Protein AF-A0A6J4H743-F1 (afdb_monomer_lite)

Sequence (99 aa):
AWFPAPDPSARAGFESRYMTVFGERPPRVAAVAYDATALAGRAARIGSPPVGEAMMGADGPIRLLPGGLAQRGLAIFALDASGQPRLVQPAPVPGAAGS

InterPro domains:
  IPR028082 Periplasmic binding protein-like I [SSF53822] (2-82)

Foldseek 3Di:
DKDWFFFPVLQVVLQVVCCVVPVDGDDPVVQVVQVVVVQVVVCVVVVHRQAPDWDRTNRGIWHQAVVGDIDGFTFMWDQDPVRDTDTPGGGDHDDYPPD

Secondary structure (DSSP, 8-state):
-EEEE--HHHHHHHHHHHHHHHSSPPPHHHHHHHHHHHHHHHHHHHTS--BT-EEE-SSSEEEEPTTSPEEE--EEEEE-TTS-EEEEEPPPPP--TT-

Structure (mmCIF, N/CA/C/O backbone):
data_AF-A0A6J4H743-F1
#
_entry.id   AF-A0A6J4H743-F1
#
loop_
_atom_site.group_PDB
_atom_site.id
_atom_site.type_symbol
_atom_site.label_atom_id
_atom_site.label_alt_id
_atom_site.label_comp_id
_atom_site.label_asym_id
_atom_site.label_entity_id
_atom_site.label_seq_id
_atom_site.pdbx_PDB_ins_code
_atom_site.Cartn_x
_atom_site.Cartn_y
_atom_site.Cartn_z
_atom_site.occupancy
_atom_site.B_iso_or_equiv
_atom_site.auth_seq_id
_atom_site.auth_comp_id
_atom_site.auth_asym_id
_atom_site.auth_atom_id
_atom_site.pdbx_PDB_model_num
ATOM 1 N N . ALA A 1 1 ? -21.162 -1.464 14.070 1.00 91.38 1 ALA A N 1
ATOM 2 C CA . ALA A 1 1 ? -20.912 -0.722 12.810 1.00 91.38 1 ALA A CA 1
ATOM 3 C C . ALA A 1 1 ? -19.860 -1.453 11.983 1.00 91.38 1 ALA A C 1
ATOM 5 O O . ALA A 1 1 ? -19.090 -2.211 12.570 1.00 91.38 1 ALA A O 1
ATOM 6 N N . TRP A 1 2 ? -19.854 -1.271 10.659 1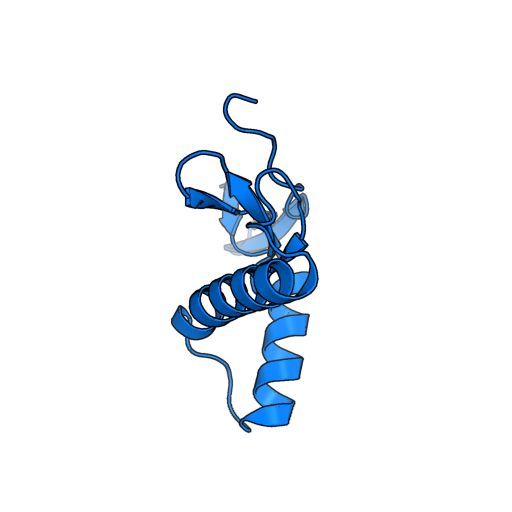.00 96.81 2 TRP A N 1
ATOM 7 C CA . TRP A 1 2 ? -18.846 -1.838 9.754 1.00 96.81 2 TRP A CA 1
ATOM 8 C C . TRP A 1 2 ? -18.015 -0.713 9.142 1.00 96.81 2 TRP A C 1
ATOM 10 O O . TRP A 1 2 ? -18.550 0.371 8.908 1.00 96.81 2 TRP A O 1
ATOM 20 N N . PHE A 1 3 ? -16.730 -0.955 8.897 1.00 97.88 3 PHE A N 1
ATOM 21 C CA . PHE A 1 3 ? -15.844 0.045 8.308 1.00 97.88 3 PHE A CA 1
ATOM 22 C C . PHE A 1 3 ? -14.712 -0.591 7.489 1.00 97.88 3 PHE A C 1
ATOM 24 O O . PHE A 1 3 ? -14.274 -1.703 7.803 1.00 97.88 3 PHE A O 1
ATOM 31 N N . PRO A 1 4 ? -14.231 0.103 6.443 1.00 97.75 4 PRO A N 1
ATOM 32 C CA . PRO A 1 4 ? -13.082 -0.337 5.673 1.00 97.75 4 PRO A CA 1
ATOM 33 C C . PRO A 1 4 ? -11.768 0.102 6.334 1.00 97.75 4 PRO A C 1
ATOM 35 O O . PRO A 1 4 ? -11.667 1.205 6.874 1.00 97.75 4 PRO A O 1
ATOM 38 N N . ALA A 1 5 ? -10.738 -0.737 6.256 1.00 97.38 5 ALA A N 1
ATOM 39 C CA . ALA A 1 5 ? -9.385 -0.407 6.707 1.00 97.38 5 ALA A CA 1
ATOM 40 C C . ALA A 1 5 ? -8.331 -1.199 5.901 1.00 97.38 5 ALA A C 1
ATOM 42 O O . ALA A 1 5 ? -8.703 -2.067 5.105 1.00 97.38 5 ALA A O 1
ATOM 43 N N . PRO A 1 6 ? -7.021 -0.911 6.054 1.00 97.75 6 PRO A N 1
ATOM 44 C CA . PRO A 1 6 ? -5.966 -1.725 5.452 1.00 97.75 6 PRO A CA 1
ATOM 45 C C . PRO A 1 6 ? -6.116 -3.213 5.762 1.00 97.75 6 PRO A C 1
ATOM 47 O O . PRO A 1 6 ? -6.592 -3.583 6.838 1.00 97.75 6 PRO A O 1
ATOM 50 N N . ASP A 1 7 ? -5.648 -4.059 4.849 1.00 98.19 7 ASP A N 1
ATOM 51 C CA . ASP A 1 7 ? -5.535 -5.487 5.113 1.00 98.19 7 ASP A CA 1
ATOM 52 C C . ASP A 1 7 ? -4.502 -5.732 6.230 1.00 98.19 7 ASP A C 1
ATOM 54 O O . ASP A 1 7 ? -3.335 -5.352 6.075 1.00 98.19 7 ASP A O 1
ATOM 58 N N . PRO A 1 8 ? -4.890 -6.347 7.362 1.00 97.56 8 PRO A N 1
ATOM 59 C CA . PRO A 1 8 ? -3.999 -6.471 8.510 1.00 97.56 8 PRO A CA 1
ATOM 60 C C . PRO A 1 8 ? -2.788 -7.373 8.235 1.00 97.56 8 PRO A C 1
ATOM 62 O O . PRO A 1 8 ? -1.720 -7.124 8.793 1.00 97.56 8 PRO A O 1
ATOM 65 N N . SER A 1 9 ? -2.908 -8.373 7.351 1.00 97.19 9 SER A N 1
ATOM 66 C CA . SER A 1 9 ? -1.778 -9.237 6.987 1.00 97.19 9 SER A CA 1
ATOM 67 C C . SER A 1 9 ? -0.775 -8.492 6.110 1.00 97.19 9 SER A C 1
ATOM 69 O O . SER A 1 9 ? 0.423 -8.477 6.415 1.00 97.19 9 SER A O 1
ATOM 71 N N . ALA A 1 10 ? -1.256 -7.806 5.067 1.00 97.81 10 ALA A N 1
ATOM 72 C CA . ALA A 1 10 ? -0.396 -6.994 4.207 1.00 97.81 10 ALA A CA 1
ATOM 73 C C . ALA A 1 10 ? 0.324 -5.904 5.015 1.00 97.81 10 ALA A C 1
ATOM 75 O O . ALA A 1 10 ? 1.548 -5.752 4.897 1.00 97.81 10 ALA A O 1
ATOM 76 N N . ARG A 1 11 ? -0.418 -5.224 5.902 1.00 97.81 11 ARG A N 1
ATOM 77 C CA . ARG A 1 11 ? 0.116 -4.161 6.753 1.00 97.81 11 ARG A CA 1
ATOM 78 C C . ARG A 1 11 ? 1.183 -4.663 7.714 1.00 97.81 11 ARG A C 1
ATOM 80 O O . ARG A 1 11 ? 2.260 -4.073 7.760 1.00 97.81 11 ARG A O 1
ATOM 87 N N . ALA A 1 12 ? 0.933 -5.766 8.415 1.00 97.94 12 ALA A N 1
ATOM 88 C CA . ALA A 1 12 ? 1.919 -6.366 9.312 1.00 97.94 12 ALA A CA 1
ATOM 89 C C . ALA A 1 12 ? 3.192 -6.793 8.560 1.00 97.94 12 ALA A C 1
ATOM 91 O O . ALA A 1 12 ? 4.307 -6.552 9.026 1.00 97.94 12 ALA A O 1
ATOM 92 N N . GLY A 1 13 ? 3.045 -7.366 7.360 1.00 98.12 13 GLY A N 1
ATOM 93 C CA . GLY A 1 13 ? 4.183 -7.729 6.518 1.00 98.12 13 GLY A CA 1
ATOM 94 C C . GLY A 1 13 ? 5.019 -6.516 6.095 1.00 98.12 13 GLY A C 1
ATOM 95 O O . GLY A 1 13 ? 6.249 -6.574 6.120 1.00 98.12 13 GLY A O 1
ATOM 96 N N . PHE A 1 14 ? 4.373 -5.412 5.715 1.00 98.38 14 PHE A N 1
ATOM 97 C CA . PHE A 1 14 ? 5.065 -4.163 5.392 1.00 98.38 14 PHE A CA 1
ATOM 98 C C . PHE A 1 14 ? 5.770 -3.559 6.609 1.00 98.38 14 PHE A C 1
ATOM 100 O O . PHE A 1 14 ? 6.942 -3.201 6.505 1.00 98.38 14 PHE A O 1
ATOM 107 N N . GLU A 1 15 ? 5.099 -3.497 7.760 1.00 98.50 15 GLU A N 1
ATOM 108 C CA . GLU A 1 15 ? 5.680 -2.991 9.008 1.00 98.50 15 GLU A CA 1
ATOM 109 C C . GLU A 1 15 ? 6.909 -3.786 9.431 1.00 98.50 15 GLU A C 1
ATOM 111 O O . GLU A 1 15 ? 7.920 -3.187 9.786 1.00 98.50 15 GLU A O 1
ATOM 116 N N . SER A 1 16 ? 6.857 -5.116 9.323 1.00 98.50 16 SER A N 1
ATOM 117 C CA . SER A 1 16 ? 8.003 -5.979 9.607 1.00 98.50 16 SER A CA 1
ATOM 118 C C . SER A 1 16 ? 9.192 -5.650 8.701 1.00 98.50 16 SER A C 1
ATOM 120 O O . SER A 1 16 ? 10.280 -5.389 9.210 1.00 98.50 16 SER A O 1
ATOM 122 N N . ARG A 1 17 ? 8.988 -5.570 7.377 1.00 98.00 17 ARG A N 1
ATOM 123 C CA . ARG A 1 17 ? 10.063 -5.218 6.429 1.00 98.00 17 ARG A CA 1
ATOM 124 C C . ARG A 1 17 ? 10.630 -3.823 6.688 1.00 98.00 17 ARG A C 1
ATOM 126 O O . ARG A 1 17 ? 11.842 -3.644 6.630 1.00 98.00 17 ARG A O 1
ATOM 133 N N . TYR A 1 18 ? 9.769 -2.847 6.968 1.00 98.50 18 TYR A N 1
ATOM 134 C CA . TYR A 1 18 ? 10.194 -1.477 7.241 1.00 98.50 18 TYR A CA 1
ATOM 135 C C . TYR A 1 18 ? 11.008 -1.403 8.539 1.00 98.50 18 TYR A C 1
ATOM 137 O O . TYR A 1 18 ? 12.096 -0.836 8.537 1.00 98.50 18 TYR A O 1
ATOM 145 N N . MET A 1 19 ? 10.544 -2.048 9.613 1.00 98.31 19 MET A N 1
ATOM 146 C CA . MET A 1 19 ? 11.261 -2.115 10.890 1.00 98.31 19 MET A CA 1
ATOM 147 C C . MET A 1 19 ? 12.631 -2.788 10.738 1.00 98.31 19 MET A C 1
ATOM 149 O O . MET A 1 19 ? 13.606 -2.313 11.309 1.00 98.31 19 MET A O 1
ATOM 153 N N . THR A 1 20 ? 12.736 -3.859 9.944 1.00 98.56 20 THR A N 1
ATOM 154 C CA . THR A 1 20 ? 14.022 -4.525 9.674 1.00 98.56 20 THR A CA 1
ATOM 155 C C . THR A 1 20 ? 15.034 -3.599 8.996 1.00 98.56 20 THR A C 1
ATOM 157 O O . THR A 1 20 ? 16.221 -3.696 9.288 1.00 98.56 20 THR A O 1
ATOM 160 N N . VAL A 1 21 ? 14.587 -2.717 8.097 1.00 98.25 21 VAL A N 1
ATOM 161 C CA . VAL A 1 21 ? 15.478 -1.833 7.327 1.00 98.25 21 VAL A CA 1
ATOM 162 C C . VAL A 1 21 ? 15.774 -0.523 8.062 1.00 98.25 21 VAL A C 1
ATOM 164 O O . VAL A 1 21 ? 16.902 -0.042 8.012 1.00 98.25 21 VAL A O 1
ATOM 167 N N . PHE A 1 22 ? 14.779 0.055 8.737 1.00 98.06 22 PHE A N 1
ATOM 168 C CA . PHE A 1 22 ? 14.849 1.416 9.282 1.00 98.06 22 PHE A CA 1
ATOM 169 C C . PHE A 1 22 ? 14.828 1.482 10.814 1.00 98.06 22 PHE A C 1
ATOM 171 O O . PHE A 1 22 ? 15.069 2.545 11.374 1.00 98.06 22 PHE A O 1
ATOM 178 N N . GLY A 1 23 ? 14.553 0.375 11.512 1.00 98.44 23 GLY A N 1
ATOM 179 C CA . GLY A 1 23 ? 14.557 0.323 12.979 1.00 98.44 23 GLY A CA 1
ATOM 180 C C . GLY A 1 23 ? 13.381 1.033 13.660 1.00 98.44 23 GLY A C 1
ATOM 181 O O . GLY A 1 23 ? 13.374 1.158 14.882 1.00 98.44 23 GLY A O 1
ATOM 182 N N . GLU A 1 24 ? 12.378 1.474 12.902 1.00 98.06 24 GLU A N 1
ATOM 183 C CA . GLU A 1 24 ? 11.182 2.146 13.415 1.00 98.06 24 GLU A CA 1
ATOM 184 C C . GLU A 1 24 ? 9.909 1.683 12.691 1.00 98.06 24 GLU A C 1
ATOM 186 O O . GLU A 1 24 ? 9.961 1.015 11.657 1.00 98.06 24 GLU A O 1
ATOM 191 N N . ARG A 1 25 ? 8.733 2.037 13.224 1.00 97.00 25 ARG A N 1
ATOM 192 C CA . ARG A 1 25 ? 7.459 1.766 12.541 1.00 97.00 25 ARG A CA 1
ATOM 193 C C . ARG A 1 25 ? 7.257 2.755 11.387 1.00 97.00 25 ARG A C 1
ATOM 195 O O . ARG A 1 25 ? 7.487 3.947 11.578 1.00 97.00 25 ARG A O 1
ATOM 202 N N . PRO A 1 26 ? 6.740 2.309 10.229 1.00 97.94 26 PRO A N 1
ATOM 203 C CA . PRO A 1 26 ? 6.540 3.194 9.092 1.00 97.94 26 PRO A CA 1
ATOM 204 C C . PRO A 1 26 ? 5.494 4.279 9.390 1.00 97.94 26 PRO A C 1
ATOM 206 O O . PRO A 1 26 ? 4.376 3.943 9.814 1.00 97.94 26 PRO A O 1
ATOM 209 N N . PRO A 1 27 ? 5.769 5.561 9.076 1.00 97.81 27 PRO A N 1
ATOM 210 C CA . PRO A 1 27 ? 4.722 6.574 9.038 1.00 97.81 27 PRO A CA 1
ATOM 211 C C . PRO A 1 27 ? 3.682 6.204 7.971 1.00 97.81 27 PRO A C 1
ATOM 213 O O . PRO A 1 27 ? 3.984 5.518 6.993 1.00 97.81 27 PRO A O 1
ATOM 216 N N . ARG A 1 28 ? 2.432 6.671 8.113 1.00 93.81 28 ARG A N 1
ATOM 217 C CA . ARG A 1 28 ? 1.340 6.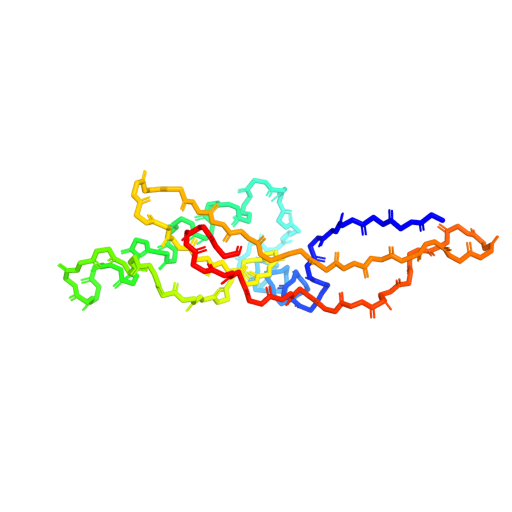300 7.185 1.00 93.81 28 ARG A CA 1
ATOM 218 C C . ARG A 1 28 ? 1.679 6.572 5.712 1.00 93.81 28 ARG A C 1
ATOM 220 O O . ARG A 1 28 ? 1.318 5.764 4.863 1.00 93.81 28 ARG A O 1
ATOM 227 N N . VAL A 1 29 ? 2.404 7.656 5.421 1.00 96.81 29 VAL A N 1
ATOM 228 C CA . VAL A 1 29 ? 2.814 8.037 4.056 1.00 96.81 29 VAL A CA 1
ATOM 229 C C . VAL A 1 29 ? 3.821 7.065 3.422 1.00 96.81 29 VAL A C 1
ATOM 231 O O . VAL A 1 29 ? 3.865 6.938 2.200 1.00 96.81 29 VAL A O 1
ATOM 234 N N . ALA A 1 30 ? 4.583 6.305 4.216 1.00 98.06 30 ALA A N 1
ATOM 235 C CA . ALA A 1 30 ? 5.543 5.340 3.677 1.00 98.06 30 ALA A CA 1
ATOM 236 C C . ALA A 1 30 ? 4.856 4.225 2.870 1.00 98.06 30 ALA A C 1
ATOM 238 O O . ALA A 1 30 ? 5.432 3.721 1.910 1.00 98.06 30 ALA A O 1
ATOM 239 N N . ALA A 1 31 ? 3.608 3.878 3.206 1.00 96.81 31 ALA A N 1
ATOM 240 C CA . ALA A 1 31 ? 2.844 2.868 2.477 1.00 96.81 31 ALA A CA 1
ATOM 241 C C . ALA A 1 31 ? 2.552 3.291 1.025 1.00 96.81 31 ALA A C 1
ATOM 243 O O . ALA A 1 31 ? 2.732 2.497 0.105 1.00 96.81 31 ALA A O 1
ATOM 244 N N . VAL A 1 32 ? 2.156 4.551 0.793 1.00 95.62 32 VAL A N 1
ATOM 245 C CA . VAL A 1 32 ? 1.898 5.038 -0.575 1.00 95.62 32 VAL A CA 1
ATOM 246 C C . VAL A 1 32 ? 3.194 5.183 -1.377 1.00 95.62 32 VAL A C 1
ATOM 248 O O . VAL A 1 32 ? 3.223 4.826 -2.552 1.00 95.62 32 VAL A O 1
ATOM 251 N N . ALA A 1 33 ? 4.284 5.622 -0.740 1.00 97.56 33 ALA A N 1
ATOM 252 C CA . ALA A 1 33 ? 5.596 5.695 -1.383 1.00 97.56 33 ALA A CA 1
ATOM 253 C C . ALA A 1 33 ? 6.127 4.304 -1.775 1.00 97.56 33 ALA A C 1
ATOM 255 O O . ALA A 1 33 ? 6.673 4.136 -2.869 1.00 97.56 33 ALA A O 1
ATOM 256 N N . TYR A 1 34 ? 5.924 3.300 -0.914 1.00 97.38 34 TYR A N 1
ATOM 257 C CA . TYR A 1 34 ? 6.263 1.907 -1.198 1.00 97.38 34 TYR A CA 1
ATOM 258 C C . TYR A 1 34 ? 5.512 1.394 -2.430 1.00 97.38 34 TYR A C 1
ATOM 260 O O . TYR A 1 34 ? 6.133 0.875 -3.356 1.00 97.38 34 TYR A O 1
ATOM 268 N N . ASP A 1 35 ? 4.198 1.607 -2.484 1.00 96.75 35 ASP A N 1
ATOM 269 C CA . ASP A 1 35 ? 3.363 1.152 -3.597 1.00 96.75 35 ASP A CA 1
ATOM 270 C C . ASP A 1 35 ? 3.731 1.833 -4.922 1.00 96.75 35 ASP A C 1
ATOM 272 O O . ASP A 1 35 ? 3.877 1.158 -5.942 1.00 96.75 35 ASP A O 1
ATOM 276 N N . ALA A 1 36 ? 3.948 3.153 -4.908 1.00 96.19 36 ALA A N 1
ATOM 277 C CA . ALA A 1 36 ? 4.372 3.903 -6.090 1.00 96.19 36 ALA A CA 1
ATOM 278 C C . ALA A 1 36 ? 5.736 3.418 -6.611 1.00 96.19 36 ALA A C 1
ATOM 280 O O . ALA A 1 36 ? 5.900 3.183 -7.810 1.00 96.19 36 ALA A O 1
ATOM 281 N N . THR A 1 37 ? 6.695 3.193 -5.709 1.00 97.12 37 THR A N 1
ATOM 282 C CA . THR A 1 37 ? 8.027 2.679 -6.063 1.00 97.12 37 THR A CA 1
ATOM 283 C C . THR A 1 37 ? 7.947 1.252 -6.598 1.00 97.12 37 THR A C 1
ATOM 285 O O . THR A 1 37 ? 8.620 0.917 -7.572 1.00 97.12 37 THR A O 1
ATOM 288 N N . ALA A 1 38 ? 7.108 0.401 -6.009 1.00 96.19 38 ALA A N 1
ATOM 289 C CA . ALA A 1 38 ? 6.939 -0.976 -6.453 1.00 96.19 38 ALA A CA 1
ATOM 290 C C . ALA A 1 38 ? 6.293 -1.055 -7.850 1.00 96.19 38 ALA A C 1
ATOM 292 O O . ALA A 1 38 ? 6.744 -1.843 -8.687 1.00 96.19 38 ALA A O 1
ATOM 293 N N . LEU A 1 39 ? 5.304 -0.198 -8.134 1.00 96.19 39 LEU A N 1
ATOM 294 C CA . LEU A 1 39 ? 4.720 -0.034 -9.470 1.00 96.19 39 LEU A CA 1
ATOM 295 C C . LEU A 1 39 ? 5.763 0.453 -10.484 1.00 96.19 39 LEU A C 1
ATOM 297 O O . LEU A 1 39 ? 5.908 -0.158 -11.543 1.00 96.19 39 LEU A O 1
ATOM 301 N N . ALA A 1 40 ? 6.527 1.496 -10.149 1.00 96.50 40 ALA A N 1
ATOM 302 C CA . ALA A 1 40 ? 7.583 2.031 -11.011 1.00 96.50 40 ALA A CA 1
ATOM 303 C C . ALA A 1 40 ? 8.691 0.998 -11.279 1.00 96.50 40 ALA A C 1
ATOM 305 O O . ALA A 1 40 ? 9.113 0.812 -12.418 1.00 96.50 40 ALA A O 1
ATOM 306 N N . GLY A 1 41 ? 9.118 0.263 -10.251 1.00 97.12 41 GLY A N 1
ATOM 307 C CA . GLY A 1 41 ? 10.111 -0.801 -10.378 1.00 97.12 41 GLY A CA 1
ATOM 308 C C . GLY A 1 41 ? 9.619 -1.972 -11.231 1.00 97.12 41 GLY A C 1
ATOM 309 O O . GLY A 1 41 ? 10.394 -2.543 -11.996 1.00 97.12 41 GLY A O 1
ATOM 310 N N . ARG A 1 42 ? 8.329 -2.328 -11.151 1.00 96.38 42 ARG A N 1
ATOM 311 C CA . ARG A 1 42 ? 7.730 -3.309 -12.069 1.00 96.38 42 ARG A CA 1
ATOM 312 C C . ARG A 1 42 ? 7.699 -2.768 -13.494 1.00 96.38 42 ARG A C 1
ATOM 314 O O . ARG A 1 42 ? 8.110 -3.496 -14.392 1.00 96.38 42 ARG A O 1
ATOM 321 N N . ALA A 1 43 ? 7.303 -1.509 -13.678 1.00 96.69 43 ALA A N 1
ATOM 322 C CA . ALA A 1 43 ? 7.267 -0.871 -14.988 1.00 96.69 43 ALA A CA 1
ATOM 323 C C . ALA A 1 43 ? 8.643 -0.860 -15.667 1.00 96.69 43 ALA A C 1
ATOM 325 O O . ALA A 1 43 ? 8.761 -1.220 -16.835 1.00 96.69 43 ALA A O 1
ATOM 326 N N . ALA A 1 44 ? 9.697 -0.546 -14.911 1.00 98.19 44 ALA A N 1
ATOM 327 C CA . ALA A 1 44 ? 11.072 -0.585 -15.399 1.00 98.19 44 ALA A CA 1
ATOM 328 C C . ALA A 1 44 ? 11.512 -1.992 -15.844 1.00 98.19 44 ALA A C 1
ATOM 330 O O . ALA A 1 44 ? 12.242 -2.120 -16.821 1.00 98.19 44 ALA A O 1
ATOM 331 N N . ARG A 1 45 ? 11.061 -3.053 -15.157 1.00 97.38 45 ARG A N 1
ATOM 332 C CA . ARG A 1 45 ? 11.390 -4.442 -15.523 1.00 97.38 45 ARG A CA 1
ATOM 333 C C . ARG A 1 45 ? 10.654 -4.934 -16.766 1.00 97.38 45 ARG A C 1
ATOM 335 O O . ARG A 1 45 ? 11.229 -5.710 -17.518 1.00 97.38 45 ARG A O 1
ATOM 342 N N . ILE A 1 46 ? 9.392 -4.542 -16.945 1.00 96.62 46 ILE A N 1
ATOM 343 C CA . ILE A 1 46 ? 8.555 -5.036 -18.053 1.00 96.62 46 ILE A CA 1
ATOM 344 C C . ILE A 1 46 ? 8.555 -4.104 -19.274 1.00 96.62 46 ILE A C 1
ATOM 346 O O . ILE A 1 46 ? 8.082 -4.494 -20.334 1.00 96.62 46 ILE A O 1
ATOM 350 N N . GLY A 1 47 ? 9.086 -2.885 -19.140 1.00 97.75 47 GLY A N 1
ATOM 351 C CA . GLY A 1 47 ? 9.156 -1.892 -20.217 1.00 97.75 47 GLY A CA 1
ATOM 352 C C . GLY A 1 47 ? 7.869 -1.088 -20.435 1.00 97.75 47 GLY A C 1
ATOM 353 O O . GLY A 1 47 ? 7.782 -0.327 -21.394 1.00 97.75 47 GLY A O 1
ATOM 354 N N . SER A 1 48 ? 6.869 -1.230 -19.564 1.00 96.81 48 SER A N 1
ATOM 355 C CA . SER A 1 48 ? 5.584 -0.527 -19.647 1.00 96.81 48 SER A CA 1
ATOM 356 C C . SER A 1 48 ? 4.921 -0.404 -18.266 1.00 96.81 48 SER A C 1
ATOM 358 O O . SER A 1 48 ? 5.211 -1.200 -17.375 1.00 96.81 48 SER A O 1
ATOM 360 N N . PRO A 1 49 ? 4.034 0.581 -18.027 1.00 95.06 49 PRO A N 1
ATOM 361 C CA . PRO A 1 49 ? 3.249 0.622 -16.795 1.00 95.06 49 PRO A CA 1
ATOM 362 C C . PRO A 1 49 ? 2.389 -0.650 -16.646 1.00 95.06 49 PRO A C 1
ATOM 364 O O . PRO A 1 49 ? 1.691 -0.993 -17.601 1.00 95.06 49 PRO A O 1
ATOM 367 N N . PRO A 1 50 ? 2.366 -1.319 -15.472 1.00 95.88 50 PRO A N 1
ATOM 368 C CA . PRO A 1 50 ? 1.591 -2.546 -15.237 1.00 95.88 50 PRO A CA 1
ATOM 369 C C . PRO A 1 50 ? 0.095 -2.235 -15.036 1.00 95.88 50 PRO A C 1
ATOM 371 O O . PRO A 1 50 ? -0.509 -2.543 -14.005 1.00 95.88 50 PRO A O 1
ATOM 374 N N . VAL A 1 51 ? -0.496 -1.522 -15.995 1.00 95.44 51 VAL A N 1
ATOM 375 C CA . VAL A 1 51 ? -1.895 -1.095 -15.977 1.00 95.44 51 VAL A CA 1
ATOM 376 C C . VAL A 1 51 ? -2.791 -2.318 -16.073 1.00 95.44 51 VAL A C 1
ATOM 378 O O . VAL A 1 51 ? -2.612 -3.183 -16.922 1.00 95.44 51 VAL A O 1
ATOM 381 N N . GLY A 1 52 ? -3.786 -2.378 -1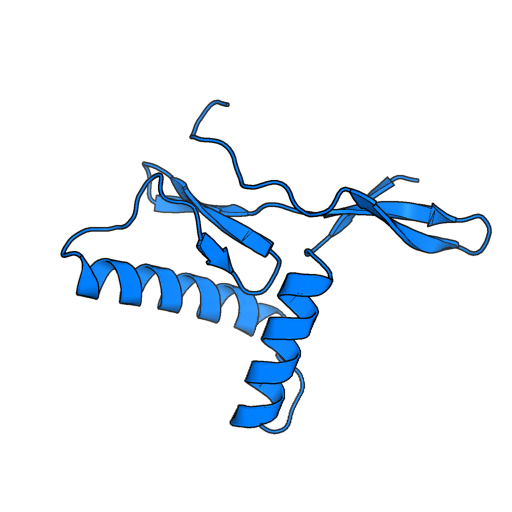5.197 1.00 93.94 52 GLY A N 1
ATOM 382 C CA . GLY A 1 52 ? -4.709 -3.494 -15.137 1.00 93.94 52 GLY A CA 1
ATOM 383 C C . GLY A 1 52 ? -4.111 -4.740 -14.496 1.00 93.94 52 GLY A C 1
ATOM 384 O O . GLY A 1 52 ? -4.813 -5.740 -14.438 1.00 93.94 52 GLY A O 1
ATOM 385 N N . GLU A 1 53 ? -2.892 -4.712 -13.952 1.00 94.25 53 GLU A N 1
ATOM 386 C CA . GLU A 1 53 ? -2.305 -5.835 -13.216 1.00 94.25 53 GLU A CA 1
ATOM 387 C C . GLU A 1 53 ? -2.434 -5.620 -11.704 1.00 94.25 53 GLU A C 1
ATOM 389 O O . GLU A 1 53 ? -2.108 -4.557 -11.174 1.00 94.25 53 GLU A O 1
ATOM 394 N N . ALA A 1 54 ? -2.909 -6.644 -10.991 1.00 94.25 54 ALA A N 1
ATOM 395 C CA . ALA A 1 54 ? -2.946 -6.614 -9.535 1.00 94.25 54 ALA A CA 1
ATOM 396 C C . ALA A 1 54 ? -1.567 -6.933 -8.948 1.00 94.25 54 ALA A C 1
ATOM 398 O O . ALA A 1 54 ? -0.795 -7.734 -9.489 1.00 94.25 54 ALA A O 1
ATOM 399 N N . MET A 1 55 ? -1.274 -6.333 -7.803 1.00 95.50 55 MET A N 1
ATOM 400 C CA . MET A 1 55 ? -0.099 -6.648 -7.000 1.00 95.50 55 MET A CA 1
ATOM 401 C C . MET A 1 55 ? -0.383 -6.439 -5.516 1.00 95.50 55 MET A C 1
ATOM 403 O O . MET A 1 55 ? -1.310 -5.723 -5.149 1.00 95.50 55 MET A O 1
ATOM 407 N N . MET A 1 56 ? 0.429 -7.045 -4.654 1.00 96.62 56 MET A N 1
ATOM 408 C CA . MET A 1 56 ? 0.363 -6.778 -3.220 1.00 96.62 56 MET A CA 1
ATOM 409 C C . MET A 1 56 ? 1.108 -5.486 -2.891 1.00 96.62 56 MET A C 1
ATOM 411 O O . MET A 1 56 ? 2.310 -5.387 -3.135 1.00 96.62 56 MET A O 1
ATOM 415 N N . GLY A 1 57 ? 0.384 -4.512 -2.344 1.00 97.19 57 GLY A N 1
ATOM 416 C CA . GLY A 1 57 ? 0.940 -3.288 -1.777 1.00 97.19 57 GLY A CA 1
ATOM 417 C C . GLY A 1 57 ? 1.116 -3.371 -0.259 1.00 97.19 57 GLY A C 1
ATOM 418 O O . GLY A 1 57 ? 0.876 -4.408 0.365 1.00 97.19 57 GLY A O 1
ATOM 419 N N . ALA A 1 58 ? 1.518 -2.256 0.345 1.00 98.00 58 ALA A N 1
ATOM 420 C CA . ALA A 1 58 ? 1.796 -2.144 1.777 1.00 98.00 58 ALA A CA 1
ATOM 421 C C . ALA A 1 58 ? 0.550 -2.301 2.666 1.00 98.00 58 ALA A C 1
ATOM 423 O O . ALA A 1 58 ? 0.624 -2.923 3.718 1.00 98.00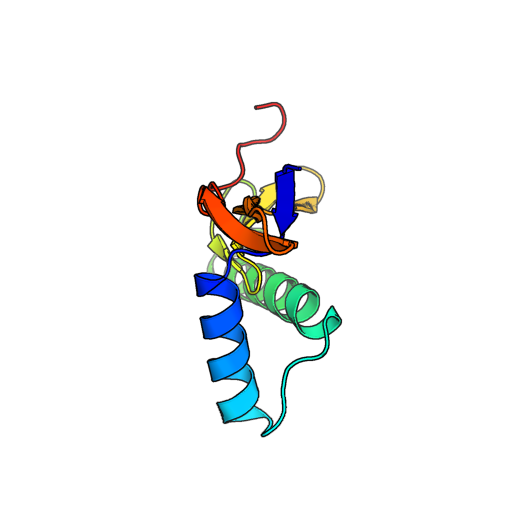 58 ALA A O 1
ATOM 424 N N . ASP A 1 59 ? -0.588 -1.745 2.243 1.00 97.50 59 ASP A N 1
ATOM 425 C CA . ASP A 1 59 ? -1.851 -1.752 3.003 1.00 97.50 59 ASP A CA 1
ATOM 426 C C . ASP A 1 59 ? -2.886 -2.755 2.434 1.00 97.50 59 ASP A C 1
ATOM 428 O O . ASP A 1 59 ? -4.037 -2.763 2.862 1.00 97.50 59 ASP A O 1
ATOM 432 N N . GLY A 1 60 ? -2.511 -3.579 1.448 1.00 97.62 60 GLY A N 1
ATOM 433 C CA . GLY A 1 60 ? -3.406 -4.528 0.771 1.00 97.62 60 GLY A CA 1
ATOM 434 C C . GLY A 1 60 ? -3.155 -4.615 -0.739 1.00 97.62 60 GLY A C 1
ATOM 435 O O . GLY A 1 60 ? -2.245 -3.950 -1.246 1.00 97.62 60 GLY A O 1
ATOM 436 N N . PRO A 1 61 ? -3.939 -5.419 -1.481 1.00 97.81 61 PRO A N 1
ATOM 437 C CA . PRO A 1 61 ? -3.821 -5.514 -2.931 1.00 97.81 61 PRO A CA 1
ATOM 438 C C . PRO A 1 61 ? -4.092 -4.165 -3.613 1.00 97.81 61 PRO A C 1
ATOM 440 O O . PRO A 1 61 ? -4.999 -3.428 -3.220 1.00 97.81 61 PRO A O 1
ATOM 443 N N . ILE A 1 62 ? -3.329 -3.849 -4.655 1.00 97.19 62 ILE A N 1
ATOM 444 C CA . ILE A 1 62 ? -3.468 -2.634 -5.460 1.00 97.19 62 ILE A CA 1
ATOM 445 C C . ILE A 1 62 ? -3.529 -2.972 -6.950 1.00 97.19 62 ILE A C 1
ATOM 447 O O . ILE A 1 62 ? -2.975 -3.984 -7.389 1.00 97.19 62 ILE A O 1
ATOM 451 N N . ARG A 1 63 ? -4.169 -2.103 -7.733 1.00 96.69 63 ARG A N 1
ATOM 452 C CA . ARG A 1 63 ? -4.183 -2.151 -9.199 1.00 96.69 63 ARG A CA 1
ATOM 453 C C . ARG A 1 63 ? -4.027 -0.744 -9.759 1.00 96.69 63 ARG A C 1
ATOM 455 O O . ARG A 1 63 ? -4.756 0.158 -9.356 1.00 96.69 63 ARG A O 1
ATOM 462 N N . LEU A 1 64 ? -3.104 -0.559 -10.699 1.00 95.94 64 LEU A N 1
ATOM 463 C CA . LEU A 1 64 ? -3.014 0.679 -11.473 1.00 95.94 64 LEU A CA 1
ATOM 464 C C . LEU A 1 64 ? -4.058 0.640 -12.593 1.00 95.94 64 LEU A C 1
ATOM 466 O O . LEU A 1 64 ? -4.070 -0.296 -13.387 1.00 95.94 64 LEU A O 1
ATOM 470 N N . LEU A 1 65 ? -4.943 1.626 -12.658 1.00 94.94 65 LEU A N 1
ATOM 471 C CA . LEU A 1 65 ? -5.992 1.710 -13.669 1.00 94.94 65 LEU A CA 1
ATOM 472 C C . LEU A 1 65 ? -5.523 2.472 -14.917 1.00 94.94 65 LEU A C 1
ATOM 474 O O . LEU A 1 65 ? -4.608 3.302 -14.835 1.00 94.94 65 LEU A O 1
ATOM 478 N N . PRO A 1 66 ? -6.187 2.257 -16.071 1.00 92.06 66 PRO A N 1
ATOM 479 C CA . PRO A 1 66 ? -6.110 3.194 -17.184 1.00 92.06 66 PRO A CA 1
ATOM 480 C C . PRO A 1 66 ? -6.447 4.609 -16.684 1.00 92.06 66 PRO A C 1
ATOM 482 O O . PRO A 1 66 ? -7.439 4.799 -15.985 1.00 92.06 66 PRO A O 1
ATOM 485 N N . GLY A 1 67 ? -5.594 5.590 -16.983 1.00 89.25 67 GLY A N 1
ATOM 486 C CA . GLY A 1 67 ? -5.700 6.955 -16.444 1.00 89.25 67 GLY A CA 1
ATOM 487 C C . GLY A 1 67 ? -4.788 7.253 -15.246 1.00 89.25 67 GLY A C 1
ATOM 488 O O . GLY A 1 67 ? -4.750 8.389 -14.786 1.00 89.25 67 GLY A O 1
ATOM 489 N N . GLY A 1 68 ? -4.019 6.271 -14.761 1.00 90.50 68 GLY A N 1
ATOM 490 C CA . GLY A 1 68 ? -2.937 6.493 -13.793 1.00 90.50 68 GLY A CA 1
ATOM 491 C C . GLY A 1 68 ? -3.361 6.487 -12.321 1.00 90.50 68 GLY A C 1
ATOM 492 O O . GLY A 1 68 ? -2.516 6.657 -11.445 1.00 90.50 68 GLY A O 1
ATOM 493 N N . LEU A 1 69 ? -4.643 6.253 -12.029 1.00 93.12 69 LEU A N 1
ATOM 494 C CA . LEU A 1 69 ? -5.131 6.102 -10.658 1.00 93.12 69 LEU A CA 1
ATOM 495 C C . LEU A 1 69 ? -4.820 4.706 -10.116 1.00 93.12 69 LEU A C 1
ATOM 497 O O . LEU A 1 69 ? -5.061 3.703 -10.783 1.00 93.12 69 LEU A O 1
ATOM 501 N N . ALA A 1 70 ? -4.336 4.636 -8.879 1.00 93.06 70 ALA A N 1
ATOM 502 C CA . ALA A 1 70 ? -4.198 3.377 -8.159 1.00 93.06 70 ALA A CA 1
ATOM 503 C C . ALA A 1 70 ? -5.472 3.088 -7.357 1.00 93.06 70 ALA A C 1
ATOM 505 O O . ALA A 1 70 ? -5.915 3.907 -6.552 1.00 93.06 70 ALA A O 1
ATOM 506 N N . GLN A 1 71 ? -6.036 1.901 -7.544 1.00 95.00 71 GLN A N 1
ATOM 507 C CA . GLN A 1 71 ? -7.145 1.384 -6.754 1.00 95.00 71 GLN A CA 1
ATOM 508 C C . GLN A 1 71 ? -6.597 0.413 -5.704 1.00 95.00 71 GLN A C 1
ATOM 510 O O . GLN A 1 71 ? -5.695 -0.372 -6.000 1.00 95.00 71 GLN A O 1
ATOM 515 N N . ARG A 1 72 ? -7.125 0.463 -4.477 1.00 95.38 72 ARG A N 1
ATOM 516 C CA . ARG A 1 72 ? -6.670 -0.361 -3.348 1.00 95.38 72 ARG A CA 1
ATOM 517 C C . ARG A 1 72 ? -7.820 -1.179 -2.780 1.00 95.38 72 ARG A C 1
ATOM 519 O O . ARG A 1 72 ? -8.903 -0.649 -2.548 1.00 95.38 72 ARG A O 1
ATOM 526 N N . GLY A 1 73 ? -7.550 -2.450 -2.513 1.00 96.56 73 GLY A N 1
ATOM 527 C CA . GLY A 1 73 ? -8.442 -3.326 -1.773 1.00 96.56 73 GLY A CA 1
ATOM 528 C C . GLY A 1 73 ? -8.374 -2.986 -0.293 1.00 96.56 73 GLY A C 1
ATOM 529 O O . GLY A 1 73 ? -7.283 -2.907 0.271 1.00 96.56 73 GLY A O 1
ATOM 530 N N . LEU A 1 74 ? -9.530 -2.795 0.336 1.00 97.62 74 LEU A N 1
ATOM 531 C CA . LEU A 1 74 ? -9.640 -2.582 1.775 1.00 97.62 74 LEU A CA 1
ATOM 532 C C . LEU A 1 74 ? -10.363 -3.764 2.407 1.00 97.62 74 LEU A C 1
ATOM 534 O O . LEU A 1 74 ? -11.337 -4.275 1.855 1.00 97.62 74 LEU A O 1
ATOM 538 N N . ALA A 1 75 ? -9.870 -4.187 3.563 1.00 98.50 75 ALA A N 1
ATOM 539 C CA . ALA A 1 75 ? -10.537 -5.176 4.384 1.00 98.50 75 ALA A CA 1
ATOM 540 C C . ALA A 1 75 ? -11.759 -4.547 5.061 1.00 98.50 75 ALA A C 1
ATOM 542 O O . ALA A 1 75 ? -11.774 -3.347 5.351 1.00 98.50 75 ALA A O 1
ATOM 543 N N . ILE A 1 76 ? -12.771 -5.365 5.338 1.00 98.38 76 ILE A N 1
ATOM 544 C CA . ILE A 1 76 ? -13.966 -4.949 6.071 1.00 98.38 76 ILE A CA 1
ATOM 545 C C . ILE A 1 76 ? -13.872 -5.453 7.503 1.00 98.38 76 ILE A C 1
ATOM 547 O O . ILE A 1 76 ? -13.668 -6.645 7.752 1.00 98.38 76 ILE A O 1
ATOM 551 N N . PHE A 1 77 ? -14.069 -4.533 8.439 1.00 98.56 77 PHE A N 1
ATOM 552 C CA . PHE A 1 77 ? -14.112 -4.797 9.867 1.00 98.56 77 PHE A CA 1
ATOM 553 C C . PHE A 1 77 ? -15.505 -4.526 10.415 1.00 98.56 77 PHE A C 1
ATOM 555 O O . PHE A 1 77 ? -16.197 -3.612 9.965 1.00 98.56 77 PHE A O 1
ATOM 562 N N . ALA A 1 78 ? -15.889 -5.285 11.435 1.00 98.19 78 ALA A N 1
ATOM 563 C CA . ALA A 1 78 ? -17.016 -4.972 12.298 1.00 98.19 78 ALA A CA 1
ATOM 564 C C . ALA A 1 78 ? -16.497 -4.639 13.696 1.00 98.19 78 ALA A C 1
ATOM 566 O O . ALA A 1 78 ? -15.576 -5.289 14.183 1.00 98.19 78 ALA A O 1
ATOM 567 N N . LEU A 1 79 ? -17.104 -3.650 14.347 1.00 97.50 79 LEU A N 1
ATOM 568 C CA . LEU A 1 79 ? -16.903 -3.436 15.780 1.00 97.50 79 LEU A CA 1
ATOM 569 C C . LEU A 1 79 ? -17.724 -4.468 16.555 1.00 97.50 79 LEU A C 1
ATOM 571 O O . LEU A 1 79 ? -18.924 -4.609 16.293 1.00 97.50 79 LEU A O 1
ATOM 575 N N . ASP A 1 80 ? -17.088 -5.180 17.481 1.00 95.12 80 ASP A N 1
ATOM 576 C CA . ASP A 1 80 ? -17.789 -6.047 18.426 1.00 95.12 80 ASP A CA 1
ATOM 577 C C . ASP A 1 80 ? -18.466 -5.246 19.556 1.00 95.12 80 ASP A C 1
ATOM 579 O O . ASP A 1 80 ? -18.426 -4.013 19.584 1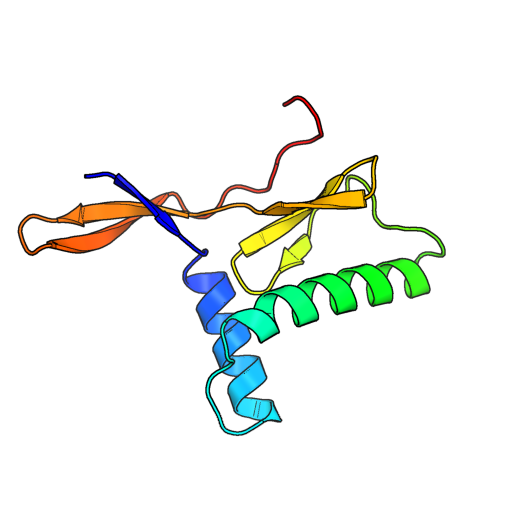.00 95.12 80 ASP A O 1
ATOM 583 N N . ALA A 1 81 ? -19.113 -5.945 20.494 1.00 94.75 81 ALA A N 1
ATOM 584 C CA . ALA A 1 81 ? -19.821 -5.318 21.613 1.00 94.75 81 ALA A CA 1
ATOM 585 C C . ALA A 1 81 ? -18.905 -4.503 22.550 1.00 94.75 81 ALA A C 1
ATOM 587 O O . ALA A 1 81 ? -19.391 -3.621 23.252 1.00 94.75 81 ALA A O 1
ATOM 588 N N . SER A 1 82 ? -17.596 -4.775 22.551 1.00 95.88 82 SER A N 1
ATOM 589 C CA . SER A 1 82 ? -16.585 -4.034 23.315 1.00 95.88 82 SER A CA 1
ATOM 590 C C . SER A 1 82 ? -15.972 -2.863 22.536 1.00 95.88 82 SER A C 1
ATOM 592 O O . SER A 1 82 ? -15.145 -2.127 23.071 1.00 95.88 82 SER A O 1
ATOM 594 N N . GLY A 1 83 ? -16.372 -2.675 21.274 1.00 94.06 83 GLY A N 1
ATOM 595 C CA . GLY A 1 83 ? -15.821 -1.659 20.383 1.00 94.06 83 GLY A CA 1
ATOM 596 C C . GLY A 1 83 ? -14.497 -2.058 19.728 1.00 94.06 83 GLY A C 1
ATOM 597 O O . GLY A 1 83 ? -13.853 -1.205 19.120 1.00 94.06 83 GLY A O 1
ATOM 598 N N . GLN A 1 84 ? -14.079 -3.324 19.817 1.00 96.44 84 GLN A N 1
ATOM 599 C CA . GLN A 1 84 ? -12.848 -3.785 19.178 1.00 96.44 84 GLN A CA 1
ATOM 600 C C . GLN A 1 84 ? -13.088 -4.145 17.703 1.00 96.44 84 GLN A C 1
ATOM 602 O O . GLN A 1 84 ? -14.110 -4.757 17.370 1.00 96.44 84 GLN A O 1
ATOM 607 N N . PRO A 1 85 ? -12.164 -3.789 16.789 1.00 97.12 85 PRO A N 1
ATOM 608 C CA . PRO A 1 85 ? -12.232 -4.215 15.398 1.00 97.12 85 PRO A CA 1
ATOM 609 C C . PRO A 1 85 ? -12.065 -5.729 15.257 1.00 97.12 85 PRO A C 1
ATOM 611 O O . PRO A 1 85 ? -11.036 -6.290 15.631 1.00 97.12 85 PRO A O 1
ATOM 614 N N . ARG A 1 86 ? -13.025 -6.386 14.608 1.00 97.31 86 ARG A N 1
ATOM 615 C CA . ARG A 1 86 ? -12.919 -7.777 14.162 1.00 97.31 86 ARG A CA 1
ATOM 616 C C . ARG A 1 86 ? -12.937 -7.835 12.641 1.00 97.31 86 ARG A C 1
ATOM 618 O O . ARG A 1 86 ? -13.853 -7.301 12.015 1.00 97.31 86 ARG A O 1
ATOM 625 N N . LEU A 1 87 ? -11.948 -8.509 12.052 1.00 97.62 87 LEU A N 1
ATOM 626 C CA . LEU A 1 87 ? -11.908 -8.753 10.611 1.00 97.62 87 LEU A CA 1
ATOM 627 C C . LEU A 1 87 ? -13.134 -9.581 10.196 1.00 97.62 87 LEU A C 1
ATOM 629 O O . LEU A 1 87 ? -13.393 -10.651 10.752 1.00 97.62 87 LEU A O 1
ATOM 633 N N . VAL A 1 88 ? -13.891 -9.066 9.232 1.00 98.12 88 VAL A N 1
ATOM 634 C CA . VAL A 1 88 ? -15.043 -9.747 8.624 1.00 98.12 88 VAL A CA 1
ATOM 635 C C . VAL A 1 88 ? -14.653 -10.301 7.264 1.00 98.12 88 VAL A C 1
ATOM 637 O O . VAL A 1 88 ? -14.951 -11.452 6.964 1.00 98.12 88 VAL A O 1
ATOM 640 N N . GLN A 1 89 ? -13.960 -9.491 6.465 1.00 98.00 89 GLN A N 1
ATOM 641 C CA . GLN A 1 89 ? -13.534 -9.860 5.124 1.00 98.00 89 GLN A CA 1
ATOM 642 C C . GLN A 1 89 ? -12.125 -9.313 4.860 1.00 98.00 89 GLN A C 1
ATOM 644 O O . GLN A 1 89 ? -11.914 -8.112 5.058 1.00 98.00 89 GLN A O 1
ATOM 649 N N . PRO A 1 90 ? -11.171 -10.148 4.405 1.00 97.62 90 PRO A N 1
ATOM 650 C CA . PRO A 1 90 ? -9.878 -9.679 3.908 1.00 97.62 90 PRO A CA 1
ATOM 651 C C . PRO A 1 90 ? -10.037 -8.701 2.744 1.00 97.62 90 PRO A C 1
ATOM 653 O O . PRO A 1 90 ? -11.082 -8.676 2.084 1.00 97.62 90 PRO A O 1
ATOM 656 N N . ALA A 1 91 ? -8.999 -7.917 2.456 1.00 98.12 91 ALA A N 1
ATOM 657 C CA . ALA A 1 91 ? -9.062 -7.012 1.317 1.00 98.12 91 ALA A CA 1
ATOM 658 C C . ALA A 1 91 ? -9.235 -7.803 0.007 1.00 98.12 91 ALA A C 1
ATOM 660 O O . ALA A 1 91 ? -8.398 -8.656 -0.306 1.00 98.12 91 ALA A O 1
ATOM 661 N N . PRO A 1 92 ? -10.285 -7.531 -0.789 1.00 97.12 92 PRO A N 1
ATOM 662 C CA . PRO A 1 92 ? -10.414 -8.145 -2.097 1.00 97.12 92 PRO A CA 1
ATOM 663 C C . PRO A 1 92 ? -9.348 -7.574 -3.033 1.00 97.12 92 PRO A C 1
ATOM 665 O O . PRO A 1 92 ? -8.883 -6.444 -2.867 1.00 97.12 92 PRO A O 1
ATOM 668 N N . VAL A 1 93 ? -8.993 -8.330 -4.067 1.00 96.81 93 VAL A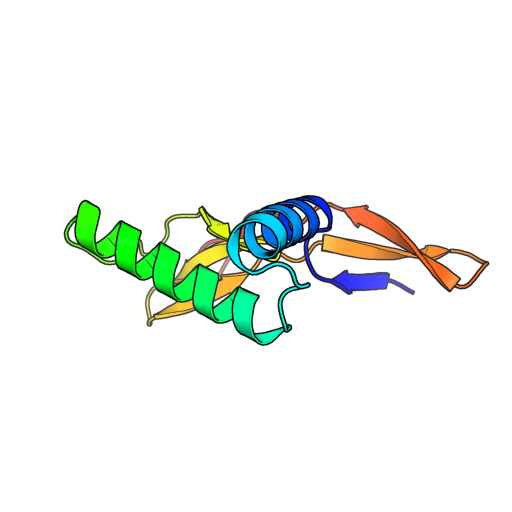 N 1
ATOM 669 C CA . VAL A 1 93 ? -8.214 -7.772 -5.173 1.00 96.81 93 VAL A CA 1
ATOM 670 C C . VAL A 1 93 ? -9.087 -6.731 -5.887 1.00 96.81 93 VAL A C 1
ATOM 672 O O . VAL A 1 93 ? -10.188 -7.089 -6.306 1.00 96.81 93 VAL A O 1
ATOM 675 N N . PRO A 1 94 ? -8.638 -5.469 -6.050 1.00 93.50 94 PRO A N 1
ATOM 676 C CA . PRO A 1 94 ? -9.388 -4.466 -6.797 1.00 93.50 94 PRO A CA 1
ATOM 677 C C . PRO A 1 94 ? -9.793 -4.965 -8.178 1.00 93.50 94 PRO A C 1
ATOM 679 O O . PRO A 1 94 ? -8.985 -5.578 -8.892 1.00 93.50 94 PRO A O 1
ATOM 682 N N . GLY A 1 95 ? -11.037 -4.672 -8.548 1.00 88.69 95 GLY A N 1
ATOM 683 C CA . GLY A 1 95 ? -11.566 -4.930 -9.878 1.00 88.69 95 GLY A CA 1
ATOM 684 C C . GLY A 1 95 ? -10.868 -4.108 -10.964 1.00 88.69 95 GLY A C 1
ATOM 685 O O . GLY A 1 95 ? -9.898 -3.389 -10.710 1.00 88.69 95 GLY A O 1
ATOM 686 N N . ALA A 1 96 ? -11.330 -4.261 -12.200 1.00 81.25 96 ALA A N 1
ATOM 687 C CA . ALA A 1 96 ? -10.906 -3.394 -13.292 1.00 81.25 96 ALA A CA 1
ATOM 688 C C . ALA A 1 96 ? -11.641 -2.043 -13.205 1.00 81.25 96 ALA A C 1
ATOM 690 O O . ALA A 1 96 ? -12.556 -1.857 -12.405 1.00 81.25 96 ALA A O 1
ATOM 691 N N . ALA A 1 97 ? -11.260 -1.078 -14.040 1.00 74.69 97 ALA A N 1
ATOM 692 C CA . ALA A 1 97 ? -12.031 0.156 -14.138 1.00 74.69 97 ALA A CA 1
ATOM 693 C C . ALA A 1 97 ? -13.478 -0.165 -14.569 1.00 74.69 97 ALA A C 1
ATOM 695 O O . ALA A 1 97 ? -13.680 -0.826 -15.586 1.00 74.69 97 ALA A O 1
ATOM 696 N N . GLY A 1 98 ? -14.465 0.303 -13.799 1.00 71.00 98 GLY A N 1
ATOM 697 C CA . GLY A 1 98 ? -15.891 0.127 -14.101 1.00 71.00 98 GLY A CA 1
ATOM 698 C C . GLY A 1 98 ? -16.525 -1.201 -13.662 1.00 71.00 98 GLY A C 1
ATOM 699 O O . GLY A 1 98 ? -17.660 -1.454 -14.056 1.00 71.00 98 GLY A O 1
ATOM 700 N N . SER A 1 99 ? -15.825 -2.033 -12.878 1.00 64.69 99 SER A N 1
ATOM 701 C CA . SER A 1 99 ? -16.366 -3.266 -12.270 1.00 64.69 99 SER A CA 1
ATOM 702 C C . SER A 1 99 ? -16.850 -3.081 -10.839 1.00 64.69 99 SER A C 1
ATOM 704 O O . SER A 1 99 ? -16.165 -2.318 -10.119 1.00 64.69 99 SER A O 1
#

pLDDT: mean 95.61, std 5.2, range [64.69, 98.56]

Radius of gyration: 14.91 Å; chains: 1; bounding box: 36×18×44 Å

Organism: NCBI:txid169975